Protein AF-A0A7C1B0D0-F1 (afdb_monomer)

Radius of gyration: 19.94 Å; Cα contacts (8 Å, |Δi|>4): 398; chains: 1; bounding box: 36×39×54 Å

pLDDT: mean 84.08, std 13.78, range [47.84, 97.38]

Solvent-accessible surface area (backbone atoms only — not comparable to full-atom values): 8037 Å² total; per-residue (Å²): 112,46,72,83,43,101,44,28,38,40,38,67,48,76,49,76,52,73,46,81,46,99,83,59,38,44,36,39,38,39,39,40,38,41,34,44,35,36,56,51,103,45,38,38,42,36,42,33,41,38,40,34,42,35,39,40,41,35,92,84,82,44,74,43,49,33,42,36,37,38,42,36,43,36,42,35,42,43,84,46,102,40,33,36,37,37,41,38,38,36,43,37,39,39,34,65,39,79,95,40,48,87,83,55,72,60,45,36,38,40,38,40,38,36,38,37,39,41,36,42,81,51,101,39,38,38,38,37,41,39,40,39,38,41,37,41,39,46,68,89,52,78,70,49,76,48,80,46,78,49,75,50,76,48,75,65,130

Secondary structure (DSSP, 8-state):
-EEEETTEEEEEEEEEEEEEETTTEEEEEEEEEEEEEEE-SSEEEEEEEEEEEEEEEESSS--EEEEEEEEEEEEEEESSSSEEEEEEEEEEEEEE-TTTTTT----EEEEEEEEEEEEE-SSSEEEEEEEEEEEEEESSSPPEEEEEEEEEEEE--

Sequence (157 aa):
MYAIRPSTTLTTALGRSWLDLENESNHTETDAIITLSQELPRDTLSIGLSKSYTIEYSESNRYGTYRTKSATLSWEHRFSRNLSTRVSGEVLKRKPTEVIASVFEGREKDITSDGSIIWHFNRYVTMNATYEHLEHHYQFLDTIRENRYRFSVEVLY

Foldseek 3Di:
DDAPDPFKDKDWDWDWDWDDDPPFKTKIKIKIKIKIWGDDPFKIKMKMKMWMWMAIDGPPDDGFTKIKIKIKIKMKGHPDPFKIKMKMKMKMWIATDPVCCVPDRWIKIKIKIKMKMWGDVDPFKIKMKMKMWIWIDTPPDDIDIDIDIDIDMGGDD

Structure (mmCIF, N/CA/C/O backbone):
data_AF-A0A7C1B0D0-F1
#
_entry.id   AF-A0A7C1B0D0-F1
#
loop_
_atom_site.group_PDB
_atom_site.id
_atom_site.type_symbol
_atom_site.label_atom_id
_atom_site.label_alt_id
_atom_site.label_comp_id
_atom_site.label_asym_id
_atom_site.label_entity_id
_atom_site.label_seq_id
_atom_site.pdbx_PDB_ins_code
_atom_site.Cartn_x
_atom_site.Cartn_y
_atom_site.Cartn_z
_atom_site.occupancy
_atom_site.B_iso_or_equiv
_atom_site.auth_seq_id
_atom_site.auth_comp_id
_atom_site.auth_asym_id
_atom_site.auth_atom_id
_atom_site.pdbx_PDB_model_num
ATOM 1 N N . MET A 1 1 ? 16.723 5.717 8.039 1.00 75.94 1 MET A N 1
ATOM 2 C CA . MET A 1 1 ? 15.532 6.407 8.578 1.00 75.94 1 MET A CA 1
ATOM 3 C C . MET A 1 1 ? 15.991 7.675 9.276 1.00 75.94 1 MET A C 1
ATOM 5 O O . MET A 1 1 ? 16.932 7.608 10.056 1.00 75.94 1 MET A O 1
ATOM 9 N N . TYR A 1 2 ? 15.385 8.813 8.959 1.00 82.31 2 TYR A N 1
ATOM 10 C CA . TYR A 1 2 ? 15.716 10.121 9.515 1.00 82.31 2 TYR A CA 1
ATOM 11 C C . TYR A 1 2 ? 14.434 10.805 9.995 1.00 82.31 2 TYR A C 1
ATOM 13 O O . TYR A 1 2 ? 13.481 10.941 9.230 1.00 82.31 2 TYR A O 1
ATOM 21 N N . ALA A 1 3 ? 14.387 11.224 11.258 1.00 85.75 3 ALA A N 1
ATOM 22 C CA . ALA A 1 3 ? 13.256 11.972 11.797 1.00 85.75 3 ALA A CA 1
ATOM 23 C C . ALA A 1 3 ? 13.463 13.468 11.520 1.00 85.75 3 ALA A C 1
ATOM 25 O O . ALA A 1 3 ? 14.367 14.084 12.077 1.00 85.75 3 ALA A O 1
ATOM 26 N N . ILE A 1 4 ? 12.630 14.049 10.653 1.00 86.12 4 ILE A N 1
ATOM 27 C CA . ILE A 1 4 ? 12.649 15.493 10.362 1.00 86.12 4 ILE A CA 1
ATOM 28 C C . ILE A 1 4 ? 11.986 16.251 11.519 1.00 86.12 4 ILE A C 1
ATOM 30 O O . ILE A 1 4 ? 12.412 17.340 11.902 1.00 86.12 4 ILE A O 1
ATOM 34 N N . ARG A 1 5 ? 10.921 15.664 12.074 1.00 88.31 5 ARG A N 1
ATOM 35 C CA . ARG A 1 5 ? 10.179 16.117 13.258 1.00 88.31 5 ARG A CA 1
ATOM 36 C C . ARG A 1 5 ? 9.746 14.884 14.060 1.00 88.31 5 ARG A C 1
ATOM 38 O O . ARG A 1 5 ? 9.717 13.798 13.486 1.00 88.31 5 ARG A O 1
ATOM 45 N N . PRO A 1 6 ? 9.336 15.021 15.335 1.00 85.38 6 PRO A N 1
ATOM 46 C CA . PRO A 1 6 ? 8.831 13.888 16.119 1.00 85.38 6 PRO A CA 1
ATOM 47 C C . PRO A 1 6 ? 7.682 13.132 15.435 1.00 85.38 6 PRO A C 1
ATOM 49 O O . PRO A 1 6 ? 7.560 11.927 15.588 1.00 85.38 6 PRO A O 1
ATOM 52 N N . SER A 1 7 ? 6.876 13.846 14.649 1.00 90.50 7 SER A N 1
ATOM 53 C CA . SER A 1 7 ? 5.743 13.331 13.881 1.00 90.50 7 SER A CA 1
ATOM 54 C C . SER A 1 7 ? 6.037 13.127 12.395 1.00 90.50 7 SER A C 1
ATOM 56 O O . SER A 1 7 ? 5.108 12.926 11.623 1.00 90.50 7 SER A O 1
ATOM 58 N N . THR A 1 8 ? 7.279 13.269 11.924 1.00 92.62 8 THR A N 1
ATOM 59 C CA . THR A 1 8 ? 7.587 13.186 10.486 1.00 92.62 8 THR A CA 1
ATOM 60 C C . THR A 1 8 ? 8.891 12.452 10.246 1.00 92.62 8 THR A C 1
ATOM 62 O O . THR A 1 8 ? 9.965 12.917 10.639 1.00 92.62 8 THR A O 1
ATOM 65 N N . THR A 1 9 ? 8.800 11.329 9.548 1.00 92.62 9 THR A N 1
ATOM 66 C CA . THR A 1 9 ? 9.916 10.433 9.272 1.00 92.62 9 THR A CA 1
ATOM 67 C C . THR A 1 9 ? 10.159 10.346 7.772 1.00 92.62 9 THR A C 1
ATOM 69 O O . THR A 1 9 ? 9.241 10.240 6.963 1.00 92.62 9 THR A O 1
ATOM 72 N N . LEU A 1 10 ? 11.42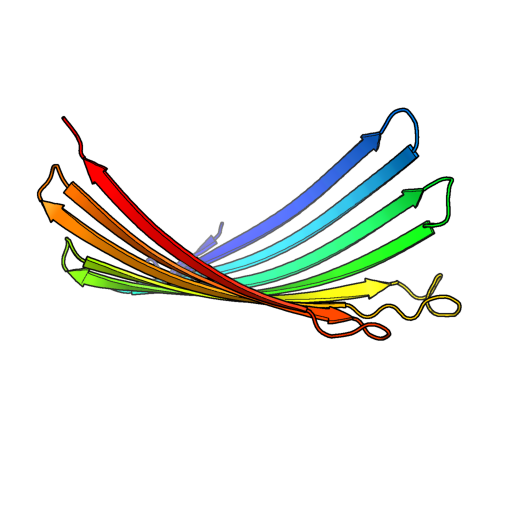9 10.431 7.397 1.00 92.69 10 LEU A N 1
ATOM 73 C CA . LEU A 1 10 ? 11.911 10.197 6.049 1.00 92.69 10 LEU A CA 1
ATOM 74 C C . LEU A 1 10 ? 12.704 8.895 6.047 1.00 92.69 10 LEU A C 1
ATOM 76 O O . LEU A 1 10 ? 13.706 8.744 6.753 1.00 92.69 10 LEU A O 1
ATOM 80 N N . THR A 1 11 ?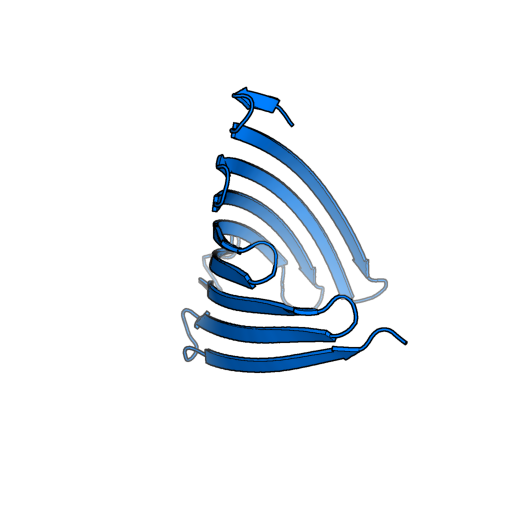 12.279 7.959 5.220 1.00 91.56 11 THR A N 1
ATOM 81 C CA . THR A 1 11 ? 12.963 6.691 5.014 1.00 91.56 11 THR A CA 1
ATOM 82 C C . THR A 1 11 ? 13.476 6.648 3.592 1.00 91.56 11 THR A C 1
ATOM 84 O O . THR A 1 11 ? 12.721 6.792 2.640 1.00 91.56 11 THR A O 1
ATOM 87 N N . THR A 1 12 ? 14.780 6.454 3.454 1.00 89.62 12 THR A N 1
ATOM 88 C CA . THR A 1 12 ? 15.424 6.163 2.181 1.00 89.62 12 THR A CA 1
ATOM 89 C C . THR A 1 12 ? 15.967 4.745 2.246 1.00 89.62 12 THR A C 1
ATOM 91 O O . THR A 1 12 ? 16.562 4.351 3.252 1.00 89.62 12 THR A O 1
ATOM 94 N N . ALA A 1 13 ? 15.731 3.972 1.194 1.00 89.00 13 ALA A N 1
ATOM 95 C CA . ALA A 1 13 ? 16.240 2.620 1.053 1.00 89.00 13 ALA A CA 1
ATOM 96 C C . ALA A 1 13 ? 16.820 2.440 -0.348 1.00 89.00 13 ALA A C 1
ATOM 98 O O . ALA A 1 13 ? 16.273 2.940 -1.332 1.00 89.00 13 ALA A O 1
ATOM 99 N N . LEU A 1 14 ? 17.943 1.735 -0.412 1.00 89.25 14 LEU A N 1
ATOM 100 C CA . LEU A 1 14 ? 18.559 1.276 -1.646 1.00 89.25 14 LEU A CA 1
ATOM 101 C C . LEU A 1 14 ? 18.700 -0.237 -1.532 1.00 89.25 14 LEU A C 1
ATOM 103 O O . LEU A 1 14 ? 19.204 -0.728 -0.521 1.00 89.25 14 LEU A O 1
ATOM 107 N N . GLY A 1 15 ? 18.227 -0.954 -2.540 1.00 86.00 15 GLY A N 1
ATOM 108 C CA . GLY A 1 15 ? 18.225 -2.409 -2.577 1.00 86.00 15 GLY A CA 1
ATOM 109 C C . GLY A 1 15 ? 18.814 -2.919 -3.880 1.00 86.00 15 GLY A C 1
ATOM 110 O O . GLY A 1 15 ? 18.770 -2.243 -4.907 1.00 86.00 15 GLY A O 1
ATOM 111 N N . ARG A 1 16 ? 19.377 -4.122 -3.831 1.00 85.56 16 ARG A N 1
ATOM 112 C CA . ARG A 1 16 ? 19.706 -4.894 -5.023 1.00 85.56 16 ARG A CA 1
ATOM 113 C C . ARG A 1 16 ? 19.302 -6.334 -4.776 1.00 85.56 16 ARG A C 1
ATOM 115 O O . ARG A 1 16 ? 19.706 -6.908 -3.767 1.00 85.56 16 ARG A O 1
ATOM 122 N N . SER A 1 17 ? 18.540 -6.897 -5.696 1.00 84.12 17 SER A N 1
ATOM 123 C CA . SER A 1 17 ? 18.166 -8.303 -5.700 1.00 84.12 17 SER A CA 1
ATOM 124 C C . SER A 1 17 ? 18.659 -8.947 -6.993 1.00 84.12 17 SER A C 1
ATOM 126 O O . SER A 1 17 ? 18.868 -8.290 -8.018 1.00 84.12 17 SER A O 1
ATOM 128 N N . TRP A 1 18 ? 18.915 -10.244 -6.928 1.00 82.31 18 TRP A N 1
ATOM 129 C CA . TRP A 1 18 ? 19.181 -11.053 -8.103 1.00 82.31 18 TRP A CA 1
ATOM 130 C C . TRP A 1 18 ? 18.516 -12.407 -7.914 1.00 82.31 18 TRP A C 1
ATOM 132 O O . TRP A 1 18 ? 18.466 -12.938 -6.804 1.00 82.31 18 TRP A O 1
ATOM 142 N N . LEU A 1 19 ? 17.989 -12.937 -9.005 1.00 79.31 19 LEU A N 1
ATOM 143 C CA . LEU A 1 19 ? 17.398 -14.256 -9.076 1.00 79.31 19 LEU A CA 1
ATOM 144 C C . LEU A 1 19 ? 18.026 -14.959 -10.276 1.00 79.31 19 LEU A C 1
ATOM 146 O O . LEU A 1 19 ? 17.976 -14.451 -11.397 1.00 79.31 19 LEU A O 1
ATOM 150 N N . ASP A 1 20 ? 18.652 -16.093 -9.998 1.00 75.31 20 ASP A N 1
ATOM 151 C CA . ASP A 1 20 ? 19.255 -16.977 -10.987 1.00 75.31 20 ASP A CA 1
ATOM 152 C C . ASP A 1 20 ? 18.361 -18.217 -11.057 1.00 75.31 20 ASP A C 1
ATOM 154 O O . ASP A 1 20 ? 18.174 -18.907 -10.049 1.00 75.31 20 ASP A O 1
ATOM 158 N N . LEU A 1 21 ? 17.701 -18.424 -12.196 1.00 70.38 21 LEU A N 1
ATOM 159 C CA . LEU A 1 21 ? 16.852 -19.588 -12.420 1.00 70.38 21 LEU A CA 1
ATOM 160 C C . LEU A 1 21 ? 17.620 -20.556 -13.308 1.00 70.38 21 LEU A C 1
ATOM 162 O O . LEU A 1 21 ? 17.941 -20.221 -14.444 1.00 70.38 21 LEU A O 1
ATOM 166 N N . GLU A 1 22 ? 17.832 -21.767 -12.789 1.00 63.56 22 GLU A N 1
ATOM 167 C CA . GLU A 1 22 ? 18.735 -22.811 -13.299 1.00 63.56 22 GLU A CA 1
ATOM 168 C C . GLU A 1 22 ? 18.557 -23.180 -14.787 1.00 63.56 22 GLU A C 1
ATOM 170 O O . GLU A 1 22 ? 19.427 -23.846 -15.335 1.00 63.56 22 GLU A O 1
ATOM 175 N N . ASN A 1 23 ? 17.477 -22.757 -15.461 1.00 57.06 23 ASN A N 1
ATOM 176 C CA . ASN A 1 23 ? 17.217 -23.126 -16.856 1.00 57.06 23 ASN A CA 1
ATOM 177 C C . ASN A 1 23 ? 16.534 -22.090 -17.770 1.00 57.06 23 ASN A C 1
ATOM 179 O O . ASN A 1 23 ? 16.302 -22.436 -18.922 1.00 57.06 23 ASN A O 1
ATOM 183 N N . GLU A 1 24 ? 16.179 -20.864 -17.353 1.00 59.56 24 GLU A N 1
ATOM 184 C CA . GLU A 1 24 ? 15.367 -20.008 -18.258 1.00 59.56 24 GLU A CA 1
ATOM 185 C C . GLU A 1 24 ? 15.581 -18.494 -18.173 1.00 59.56 24 GLU A C 1
ATOM 187 O O . GLU A 1 24 ? 15.373 -17.808 -19.183 1.00 59.56 24 GLU A O 1
ATOM 192 N N . SER A 1 25 ? 15.995 -17.937 -17.028 1.00 60.88 25 SER A N 1
ATOM 193 C CA . SER A 1 25 ? 16.183 -16.487 -16.953 1.00 60.88 25 SER A CA 1
ATOM 194 C C . SER A 1 25 ? 16.980 -15.984 -15.760 1.00 60.88 25 SER A C 1
ATOM 196 O O . SER A 1 25 ? 16.681 -16.341 -14.620 1.00 60.88 25 SER A O 1
ATOM 198 N N . ASN A 1 26 ? 17.879 -15.034 -16.023 1.00 62.22 26 ASN A N 1
ATOM 199 C CA . ASN A 1 26 ? 18.551 -14.264 -14.981 1.00 62.22 26 ASN A CA 1
ATOM 200 C C . ASN A 1 26 ? 17.842 -12.930 -14.803 1.00 62.22 26 ASN A C 1
ATOM 202 O O . ASN A 1 26 ? 17.566 -12.212 -15.766 1.00 62.22 26 ASN A O 1
ATOM 206 N N . HIS A 1 27 ? 17.568 -12.586 -13.554 1.00 69.06 27 HIS A N 1
ATOM 207 C CA . HIS A 1 27 ? 16.894 -11.358 -13.182 1.00 69.06 27 HIS A CA 1
ATOM 208 C C . HIS A 1 27 ? 17.770 -10.601 -12.193 1.00 69.06 27 HIS A C 1
ATOM 210 O O . HIS A 1 27 ? 18.250 -11.152 -11.206 1.00 69.06 27 HIS A O 1
ATOM 216 N N . THR A 1 28 ? 18.022 -9.327 -12.458 1.00 76.56 28 THR A N 1
ATOM 217 C CA . THR A 1 28 ? 18.670 -8.438 -11.492 1.00 76.56 28 THR A CA 1
ATOM 218 C C . THR A 1 28 ? 17.834 -7.188 -11.357 1.00 76.56 28 THR A C 1
ATOM 220 O O . THR A 1 28 ? 17.543 -6.536 -12.356 1.00 76.56 28 THR A O 1
ATOM 223 N N . GLU A 1 29 ? 17.506 -6.816 -10.129 1.00 81.25 29 GLU A N 1
ATOM 224 C CA . GLU A 1 29 ? 16.777 -5.593 -9.838 1.00 81.25 29 GLU A CA 1
ATOM 225 C C . GLU A 1 29 ? 17.582 -4.711 -8.883 1.00 81.25 29 GLU A C 1
ATOM 227 O O . GLU A 1 29 ? 18.319 -5.173 -8.010 1.00 81.25 29 GLU A O 1
ATOM 232 N N . THR A 1 30 ? 17.534 -3.405 -9.121 1.00 83.19 30 THR A N 1
ATOM 233 C CA . THR A 1 30 ? 18.120 -2.390 -8.250 1.00 83.19 30 THR A CA 1
ATOM 234 C C . THR A 1 30 ? 17.079 -1.330 -7.961 1.00 83.19 30 THR A C 1
ATOM 236 O O . THR A 1 30 ? 16.591 -0.668 -8.880 1.00 83.19 30 THR A O 1
ATOM 239 N N . ASP A 1 31 ? 16.808 -1.131 -6.678 1.00 86.44 31 ASP A N 1
ATOM 240 C CA . ASP A 1 31 ? 15.704 -0.324 -6.185 1.00 86.44 31 ASP A CA 1
ATOM 241 C C . ASP A 1 31 ? 16.208 0.878 -5.412 1.00 86.44 31 ASP A C 1
ATOM 243 O O . ASP A 1 31 ? 17.123 0.787 -4.591 1.00 86.44 31 ASP A O 1
ATOM 247 N N . ALA A 1 32 ? 15.556 2.010 -5.637 1.00 87.81 32 ALA A N 1
ATOM 248 C CA . ALA A 1 32 ? 15.662 3.179 -4.790 1.00 87.81 32 ALA A CA 1
ATOM 249 C C . ALA A 1 32 ? 14.270 3.601 -4.333 1.00 87.81 32 ALA A C 1
ATOM 251 O O . ALA A 1 32 ? 13.403 3.905 -5.154 1.00 87.81 32 ALA A O 1
ATOM 252 N N . ILE A 1 33 ? 14.072 3.640 -3.018 1.00 89.69 33 ILE A N 1
ATOM 253 C CA . ILE A 1 33 ? 12.792 3.949 -2.383 1.00 89.69 33 ILE A CA 1
ATOM 254 C C . ILE A 1 33 ? 12.985 5.140 -1.456 1.00 89.69 33 ILE A C 1
ATOM 256 O O . ILE A 1 33 ? 13.932 5.196 -0.667 1.00 89.69 33 ILE A O 1
ATOM 260 N N . ILE A 1 34 ? 12.073 6.099 -1.551 1.00 91.31 34 ILE A N 1
ATOM 261 C CA . ILE A 1 34 ? 11.988 7.250 -0.663 1.00 91.31 34 ILE A CA 1
ATOM 262 C C . ILE A 1 34 ? 10.556 7.320 -0.148 1.00 91.31 34 ILE A C 1
ATOM 264 O O . ILE A 1 34 ? 9.627 7.481 -0.934 1.00 91.31 34 ILE A O 1
ATOM 268 N N . THR A 1 35 ? 10.388 7.248 1.166 1.00 92.50 35 THR A N 1
ATOM 269 C CA . THR A 1 35 ? 9.087 7.322 1.830 1.00 92.50 35 THR A CA 1
ATOM 270 C C . THR A 1 35 ? 9.103 8.436 2.859 1.00 92.50 35 THR A C 1
ATOM 272 O O . THR A 1 35 ? 9.981 8.485 3.719 1.00 92.50 35 THR A O 1
ATOM 275 N N . LEU A 1 36 ? 8.124 9.325 2.776 1.00 94.25 36 LEU A N 1
ATOM 276 C CA . LEU A 1 36 ? 7.844 10.348 3.767 1.00 94.25 36 LEU A CA 1
ATOM 277 C C . LEU A 1 36 ? 6.560 9.965 4.499 1.00 94.25 36 LEU A C 1
ATOM 279 O O . LEU A 1 36 ? 5.507 9.849 3.875 1.00 94.25 36 LEU A O 1
ATOM 283 N N . SER A 1 37 ? 6.645 9.814 5.814 1.00 93.19 37 SER A N 1
ATOM 284 C CA . SER A 1 37 ? 5.508 9.479 6.666 1.00 93.19 37 SER A CA 1
ATOM 285 C C . SER A 1 37 ? 5.305 10.558 7.718 1.00 93.19 37 SER A C 1
ATOM 287 O O . SER A 1 37 ? 6.262 11.071 8.299 1.00 93.19 37 SER A O 1
ATOM 289 N N . GLN A 1 38 ? 4.050 10.915 7.957 1.00 94.25 38 GLN A N 1
ATOM 290 C CA . GLN A 1 38 ? 3.636 11.874 8.964 1.00 94.25 38 GLN A CA 1
ATOM 291 C C . GLN A 1 38 ? 2.593 11.246 9.888 1.00 94.25 38 GLN A C 1
ATOM 293 O O . GLN A 1 38 ? 1.539 10.808 9.434 1.00 94.25 38 GLN A O 1
ATOM 298 N N . GLU A 1 39 ? 2.882 11.253 11.185 1.00 93.88 39 GLU A N 1
ATOM 299 C CA . GLU A 1 39 ? 2.012 10.738 12.240 1.00 93.88 39 GLU A CA 1
ATOM 300 C C . GLU A 1 39 ? 1.356 11.892 13.005 1.00 93.88 39 GLU A C 1
ATOM 302 O O . GLU A 1 39 ? 2.007 12.729 13.629 1.00 93.88 39 GLU A O 1
ATOM 307 N N . LEU A 1 40 ? 0.036 11.937 12.968 1.00 91.31 40 LEU A N 1
ATOM 308 C CA . LEU A 1 40 ? -0.825 12.831 13.729 1.00 91.31 40 LEU A CA 1
ATOM 309 C C . LEU A 1 40 ? -1.587 11.989 14.772 1.00 91.31 40 LEU A C 1
ATOM 311 O O . LEU A 1 40 ? -1.687 10.772 14.635 1.00 91.31 40 LEU A O 1
ATOM 315 N N . PRO A 1 41 ? -2.192 12.596 15.809 1.00 90.88 41 PRO A N 1
ATOM 316 C CA . PRO A 1 41 ? -2.834 11.844 16.895 1.00 90.88 41 PRO A CA 1
ATOM 317 C C . PRO A 1 41 ? -3.895 10.817 16.461 1.00 90.88 41 PRO A C 1
ATOM 319 O O . PRO A 1 41 ? -4.153 9.852 17.184 1.00 90.88 41 PRO A O 1
ATOM 322 N N . ARG A 1 42 ? -4.538 11.035 15.309 1.00 93.31 42 ARG A N 1
ATOM 323 C CA . ARG A 1 42 ? -5.553 10.142 14.731 1.00 93.31 42 ARG A CA 1
ATOM 324 C C . ARG A 1 42 ? -5.297 9.787 13.274 1.00 93.31 42 ARG A C 1
ATOM 326 O O . ARG A 1 42 ? -6.068 9.009 12.729 1.00 93.31 42 ARG A O 1
ATOM 333 N N . ASP A 1 43 ? -4.254 10.329 12.661 1.00 95.69 43 ASP A N 1
ATOM 334 C CA . ASP A 1 43 ? -4.047 10.218 11.224 1.00 95.69 43 ASP A CA 1
ATOM 335 C C . ASP A 1 43 ? -2.606 9.839 10.933 1.00 95.69 43 ASP A C 1
ATOM 337 O O . ASP A 1 43 ? -1.686 10.437 11.480 1.00 95.69 43 ASP A O 1
ATOM 341 N N . THR A 1 44 ? -2.407 8.897 10.025 1.00 94.94 44 THR A N 1
ATOM 342 C CA . THR A 1 44 ? -1.086 8.589 9.487 1.00 94.94 44 THR A CA 1
ATOM 343 C C . THR A 1 44 ? -1.137 8.794 7.989 1.00 94.94 44 THR A C 1
ATOM 345 O O . THR A 1 44 ? -1.869 8.105 7.282 1.00 94.94 44 THR A O 1
ATOM 348 N N . LEU A 1 45 ? -0.357 9.748 7.496 1.00 95.62 45 LEU A N 1
ATOM 349 C CA . LEU A 1 45 ? -0.187 9.993 6.071 1.00 95.62 45 LEU A CA 1
ATOM 350 C C . LEU A 1 45 ? 1.174 9.453 5.647 1.00 95.62 45 LEU A C 1
ATOM 352 O O . LEU A 1 45 ? 2.173 9.733 6.301 1.00 95.62 45 LEU A O 1
ATOM 356 N N . SER A 1 46 ? 1.241 8.702 4.554 1.00 94.75 46 SER A N 1
ATOM 357 C CA . SER A 1 46 ? 2.512 8.279 3.963 1.00 94.75 46 SER A CA 1
ATOM 358 C C . SER A 1 46 ? 2.505 8.475 2.457 1.00 94.75 46 SER A C 1
ATOM 360 O O . SER A 1 46 ? 1.531 8.160 1.778 1.00 94.75 46 SER A O 1
ATOM 362 N N . ILE A 1 47 ? 3.611 9.008 1.950 1.00 95.00 47 ILE A N 1
ATOM 363 C CA . ILE A 1 47 ? 3.865 9.236 0.532 1.00 95.00 47 ILE A CA 1
ATOM 364 C C . ILE A 1 47 ? 5.166 8.525 0.193 1.00 95.00 47 ILE A C 1
ATOM 366 O O . ILE A 1 47 ? 6.201 8.804 0.799 1.00 95.00 47 ILE A O 1
ATOM 370 N N . GLY A 1 48 ? 5.121 7.620 -0.776 1.00 92.81 48 GLY A N 1
ATOM 371 C CA . GLY A 1 48 ? 6.283 6.893 -1.262 1.00 92.81 48 GLY A CA 1
ATOM 372 C C . GLY A 1 48 ? 6.549 7.192 -2.727 1.00 92.81 48 GLY A C 1
ATOM 373 O O . GLY A 1 48 ? 5.638 7.308 -3.542 1.00 92.81 48 GLY A O 1
ATOM 374 N N . LEU A 1 49 ? 7.823 7.309 -3.071 1.00 92.62 49 LEU A N 1
ATOM 375 C CA . LEU A 1 49 ? 8.302 7.319 -4.441 1.00 92.62 49 LEU A CA 1
ATOM 376 C C . LEU A 1 49 ? 9.349 6.224 -4.569 1.00 92.62 49 LEU A C 1
ATOM 378 O O . LEU A 1 49 ? 10.316 6.183 -3.806 1.00 92.62 49 LEU A O 1
ATOM 382 N N . SER A 1 50 ? 9.169 5.358 -5.555 1.00 90.25 50 SER A N 1
ATOM 383 C CA . SER A 1 50 ? 10.123 4.310 -5.873 1.00 90.25 50 SER A CA 1
ATOM 384 C C . SER A 1 50 ? 10.608 4.452 -7.308 1.00 90.25 50 SER A C 1
ATOM 386 O O . SER A 1 50 ? 9.929 4.966 -8.209 1.00 90.25 50 SER A O 1
ATOM 388 N N . LYS A 1 51 ? 11.831 3.997 -7.524 1.00 90.06 51 LYS A N 1
ATOM 389 C CA . LYS A 1 51 ? 12.408 3.848 -8.843 1.00 90.06 51 LYS A CA 1
ATOM 390 C C . LYS A 1 51 ? 13.240 2.581 -8.844 1.00 90.06 51 LYS A C 1
ATOM 392 O O . LYS A 1 51 ? 14.232 2.526 -8.121 1.00 90.06 51 LYS A O 1
ATOM 397 N N . SER A 1 52 ? 12.873 1.635 -9.696 1.00 86.12 52 SER A N 1
ATOM 398 C CA . SER A 1 52 ? 13.645 0.419 -9.904 1.00 86.12 52 SER A CA 1
ATOM 399 C C . SER A 1 52 ? 14.184 0.315 -11.323 1.00 86.12 52 SER A C 1
ATOM 401 O O . SER A 1 52 ? 13.659 0.903 -12.282 1.00 86.12 52 SER A O 1
ATOM 403 N N . TYR A 1 53 ? 15.306 -0.382 -11.423 1.00 82.88 53 TYR A N 1
ATOM 404 C CA . TYR A 1 53 ? 15.915 -0.808 -12.668 1.00 82.88 53 TYR A CA 1
ATOM 405 C C . TYR A 1 53 ? 16.004 -2.320 -12.655 1.00 82.88 53 TYR A C 1
ATOM 407 O O . TYR A 1 53 ? 16.705 -2.888 -11.822 1.00 82.88 53 TYR A O 1
ATOM 415 N N . THR A 1 54 ? 15.324 -2.940 -13.605 1.00 81.94 54 THR A N 1
ATOM 416 C CA . THR A 1 54 ? 15.213 -4.388 -13.712 1.00 81.94 54 THR A CA 1
ATO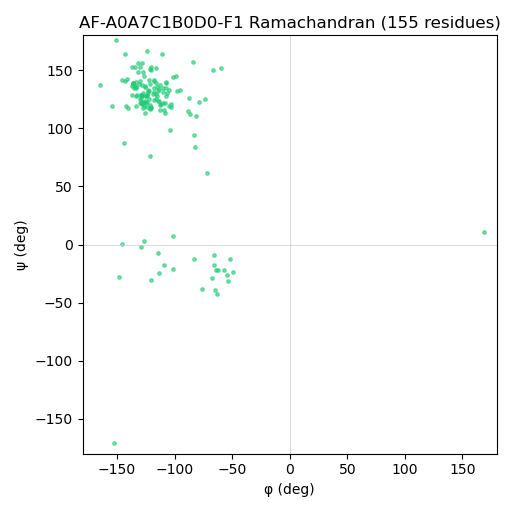M 417 C C . THR A 1 54 ? 15.880 -4.828 -15.002 1.00 81.94 54 THR A C 1
ATOM 419 O O . THR A 1 54 ? 15.597 -4.277 -16.064 1.00 81.94 54 THR A O 1
ATOM 422 N N . ILE A 1 55 ? 16.768 -5.808 -14.927 1.00 73.44 55 ILE A N 1
ATOM 423 C CA . ILE A 1 55 ? 17.395 -6.444 -16.080 1.00 73.44 55 ILE A CA 1
ATOM 424 C C . ILE A 1 55 ? 16.880 -7.876 -16.126 1.00 73.44 55 ILE A C 1
ATOM 426 O O . ILE A 1 55 ? 17.141 -8.650 -15.207 1.00 73.44 55 ILE A O 1
ATOM 430 N N . GLU A 1 56 ? 16.144 -8.202 -17.183 1.00 70.62 56 GLU A N 1
ATOM 431 C CA . GLU A 1 56 ? 15.663 -9.553 -17.463 1.00 70.62 56 GLU A CA 1
ATOM 432 C C . GLU A 1 56 ? 16.457 -10.135 -18.638 1.00 70.62 56 GLU A C 1
ATOM 434 O O . GLU A 1 56 ? 16.569 -9.511 -19.700 1.00 70.62 56 GLU A O 1
ATOM 439 N N . TYR A 1 57 ? 17.013 -11.328 -18.431 1.00 63.00 57 TYR A N 1
ATOM 440 C CA . TYR A 1 57 ? 17.641 -12.157 -19.454 1.00 63.00 57 TYR A CA 1
ATOM 441 C C . TYR A 1 57 ? 16.768 -13.394 -19.647 1.00 63.00 57 TYR A C 1
ATOM 443 O O . TYR A 1 57 ? 16.581 -14.118 -18.681 1.00 63.00 57 TYR A O 1
ATOM 451 N N . SER A 1 58 ? 16.253 -13.664 -20.847 1.00 56.62 58 SER A N 1
ATOM 452 C CA . SER A 1 58 ? 15.620 -14.952 -21.181 1.00 56.62 58 SER A CA 1
ATOM 453 C C . SER A 1 58 ? 16.184 -15.478 -22.498 1.00 56.62 58 SER A C 1
ATOM 455 O O . SER A 1 58 ? 16.343 -14.705 -23.444 1.00 56.62 58 SER A O 1
ATOM 457 N N . GLU A 1 59 ? 16.459 -16.786 -22.575 1.00 52.47 59 GLU A N 1
ATOM 458 C CA . GLU A 1 59 ? 16.914 -17.451 -23.812 1.00 52.47 59 GLU A CA 1
ATOM 459 C C . GLU A 1 59 ? 15.838 -17.453 -24.915 1.00 52.47 59 GLU A C 1
ATOM 461 O O . GLU A 1 59 ? 16.142 -17.649 -26.089 1.00 52.47 59 GLU A O 1
ATOM 466 N N . SER A 1 60 ? 14.572 -17.212 -24.553 1.00 51.28 60 SER A N 1
ATOM 467 C CA . SER A 1 60 ? 13.415 -17.471 -25.413 1.00 51.28 60 SER A CA 1
ATOM 468 C C . SER A 1 60 ? 12.796 -16.258 -26.115 1.00 51.28 60 SER A C 1
ATOM 470 O O . SER A 1 60 ? 12.127 -16.490 -27.117 1.00 51.28 60 SER A O 1
ATOM 472 N N . ASN A 1 61 ? 12.987 -15.007 -25.652 1.00 49.12 61 ASN A N 1
ATOM 473 C CA . ASN A 1 61 ? 12.765 -13.763 -26.442 1.00 49.12 61 ASN A CA 1
ATOM 474 C C . ASN A 1 61 ? 12.793 -12.441 -25.642 1.00 49.12 61 ASN A C 1
ATOM 476 O O . ASN A 1 61 ? 12.378 -11.405 -26.163 1.00 49.12 61 ASN A O 1
ATOM 480 N N . ARG A 1 62 ? 13.213 -12.416 -24.372 1.00 52.34 62 ARG A N 1
ATOM 481 C CA . ARG A 1 62 ? 13.106 -11.198 -23.545 1.00 52.34 62 ARG A CA 1
ATOM 482 C C . ARG A 1 62 ? 14.467 -10.744 -23.038 1.00 52.34 62 ARG A C 1
ATOM 484 O O . ARG A 1 62 ? 14.791 -10.913 -21.872 1.00 52.34 62 ARG A O 1
ATOM 491 N N . TYR A 1 63 ? 15.254 -10.133 -23.918 1.00 55.56 63 TYR A N 1
ATOM 492 C CA . TYR A 1 63 ? 16.349 -9.264 -23.490 1.00 55.56 63 TYR A CA 1
ATOM 493 C C . TYR A 1 63 ? 15.746 -7.905 -23.167 1.00 55.56 63 TYR A C 1
ATOM 495 O O . TYR A 1 63 ? 15.269 -7.237 -24.080 1.00 55.56 63 TYR A O 1
ATOM 503 N N . GLY A 1 64 ? 15.708 -7.497 -21.896 1.00 64.56 64 GLY A N 1
ATOM 504 C CA . GLY A 1 64 ? 15.078 -6.228 -21.554 1.00 64.56 64 GLY A CA 1
ATOM 505 C C . GLY A 1 64 ? 15.575 -5.569 -20.278 1.00 64.56 64 GLY A C 1
ATOM 506 O O . GLY A 1 64 ? 15.390 -6.103 -19.189 1.00 64.56 64 GLY A O 1
ATOM 507 N N . THR A 1 65 ? 16.131 -4.359 -20.394 1.00 73.75 65 THR A N 1
ATOM 508 C CA . THR A 1 65 ? 16.288 -3.464 -19.240 1.00 73.75 65 THR A CA 1
ATOM 509 C C . THR A 1 65 ? 15.028 -2.628 -19.095 1.00 73.75 65 THR A C 1
ATOM 511 O O . THR A 1 65 ? 14.738 -1.772 -19.936 1.00 73.75 65 THR A O 1
ATOM 514 N N . TYR A 1 66 ? 14.302 -2.826 -18.008 1.00 78.25 66 TYR A N 1
ATOM 515 C CA . TYR A 1 66 ? 13.119 -2.063 -17.657 1.00 78.25 66 TYR A CA 1
ATOM 516 C C . TYR A 1 66 ? 13.449 -1.023 -16.603 1.00 78.25 66 TYR A C 1
ATOM 518 O O . TYR A 1 66 ? 14.248 -1.227 -15.690 1.00 78.25 66 TYR A O 1
ATOM 526 N N . ARG A 1 67 ? 12.792 0.121 -16.735 1.00 84.12 67 ARG A N 1
ATOM 527 C CA . ARG A 1 67 ? 12.754 1.146 -15.710 1.00 84.12 67 ARG A CA 1
ATOM 528 C C . ARG A 1 67 ? 11.339 1.224 -15.179 1.00 84.12 67 ARG A C 1
ATOM 530 O O . ARG A 1 67 ? 10.421 1.597 -15.917 1.00 84.12 67 ARG A O 1
ATOM 537 N N . THR A 1 68 ? 11.202 0.977 -13.889 1.00 86.75 68 THR A N 1
ATOM 538 C CA . THR A 1 68 ? 9.936 1.112 -13.183 1.00 86.75 68 THR A CA 1
ATOM 539 C C . THR A 1 68 ? 9.989 2.340 -12.289 1.00 86.75 68 THR A C 1
ATOM 541 O O . THR A 1 68 ? 11.016 2.690 -11.702 1.00 86.75 68 THR A O 1
ATOM 544 N N . LYS A 1 69 ? 8.884 3.074 -12.246 1.00 90.81 69 LYS A N 1
ATOM 545 C CA . LYS A 1 69 ? 8.664 4.149 -11.282 1.00 90.81 69 LYS A CA 1
ATOM 546 C C . LYS A 1 69 ? 7.327 3.897 -10.625 1.00 90.81 69 LYS A C 1
ATOM 548 O O . LYS A 1 69 ? 6.346 3.775 -11.360 1.00 90.81 69 LYS A O 1
ATOM 553 N N . SER A 1 70 ? 7.281 3.895 -9.301 1.00 91.75 70 SER A N 1
ATOM 554 C CA . SER A 1 70 ? 6.011 3.897 -8.588 1.00 91.75 70 SER A CA 1
ATOM 555 C C . SER A 1 70 ? 5.874 5.110 -7.680 1.00 91.75 70 SER A C 1
ATOM 557 O O . SER A 1 70 ? 6.857 5.713 -7.237 1.00 91.75 70 SER A O 1
ATOM 559 N N . ALA A 1 71 ? 4.632 5.527 -7.491 1.00 94.25 71 ALA A N 1
ATOM 560 C CA . ALA A 1 71 ? 4.250 6.538 -6.528 1.00 94.25 71 ALA A CA 1
ATOM 561 C C . ALA A 1 71 ? 3.107 5.972 -5.698 1.00 94.25 71 ALA A C 1
ATOM 563 O O . ALA A 1 71 ? 2.100 5.542 -6.259 1.00 94.25 71 ALA A O 1
ATOM 564 N N . THR A 1 72 ? 3.276 5.988 -4.383 1.00 94.50 72 THR A N 1
ATOM 565 C CA . THR A 1 72 ? 2.302 5.485 -3.424 1.00 94.50 72 THR A CA 1
ATOM 566 C C . THR A 1 72 ? 1.826 6.615 -2.528 1.00 94.50 72 THR A C 1
ATOM 568 O O . THR A 1 72 ? 2.589 7.496 -2.122 1.00 94.50 72 THR A O 1
ATOM 571 N N . LEU A 1 73 ? 0.539 6.590 -2.220 1.00 96.44 73 LEU A N 1
ATOM 572 C CA . LEU A 1 73 ? -0.096 7.461 -1.250 1.00 96.44 73 LEU A CA 1
ATOM 573 C C . LEU A 1 73 ? -0.954 6.582 -0.353 1.00 96.44 73 LEU A C 1
ATOM 575 O O . LEU A 1 73 ? -1.766 5.809 -0.848 1.00 96.44 73 LEU A O 1
ATOM 579 N N . SER A 1 74 ? -0.798 6.709 0.958 1.00 96.31 74 SER A N 1
ATOM 580 C CA . SER A 1 74 ? -1.666 6.035 1.915 1.00 96.31 74 SER A CA 1
ATOM 581 C C . SER A 1 74 ? -2.058 6.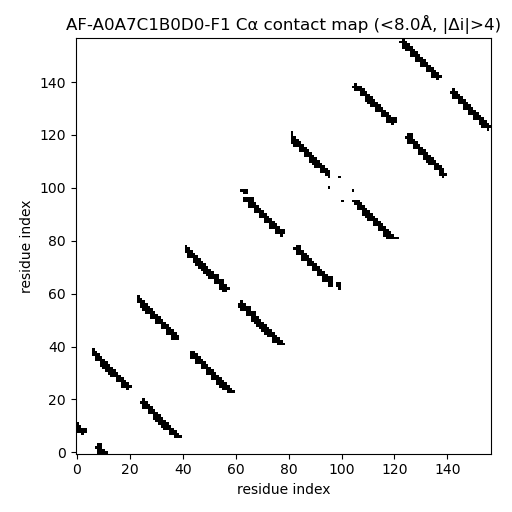974 3.038 1.00 96.31 74 SER A C 1
ATOM 583 O O . SER A 1 74 ? -1.214 7.694 3.576 1.00 96.31 74 SER A O 1
ATOM 585 N N . TRP A 1 75 ? -3.317 6.909 3.433 1.00 97.38 75 TRP A N 1
ATOM 586 C CA . TRP A 1 75 ? -3.860 7.614 4.577 1.00 97.38 75 TRP A CA 1
ATOM 587 C C . TRP A 1 75 ? -4.600 6.624 5.465 1.00 97.38 75 TRP A C 1
ATOM 589 O O . TRP A 1 75 ? -5.457 5.876 5.002 1.00 97.38 75 TRP A O 1
ATOM 599 N N . GLU A 1 76 ? -4.259 6.621 6.743 1.00 97.06 76 GLU A N 1
ATOM 600 C CA . GLU A 1 76 ? -4.977 5.895 7.777 1.00 97.06 76 GLU A CA 1
ATOM 601 C C . GLU A 1 76 ? -5.600 6.900 8.739 1.00 97.06 76 GLU A C 1
ATOM 603 O O . GLU A 1 76 ? -4.915 7.806 9.210 1.00 97.06 76 GLU A O 1
ATOM 608 N N . HIS A 1 77 ? -6.880 6.719 9.051 1.00 96.81 77 HIS A N 1
ATOM 609 C CA . HIS A 1 77 ? -7.597 7.512 10.036 1.00 96.81 77 HIS A CA 1
ATOM 610 C C . HIS A 1 77 ? -8.197 6.630 11.120 1.00 96.81 77 HIS A C 1
ATOM 612 O O . HIS A 1 77 ? -8.910 5.658 10.859 1.00 96.81 77 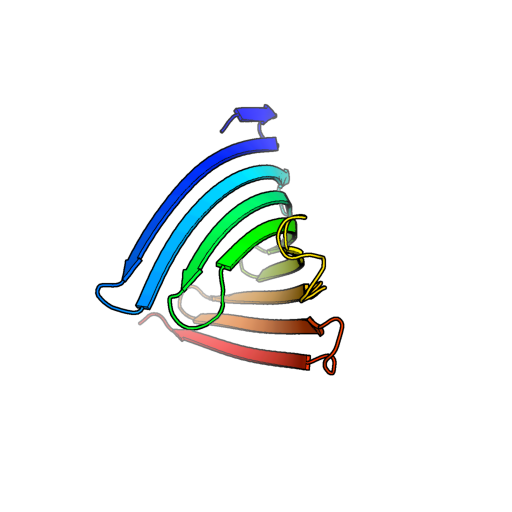HIS A O 1
ATOM 618 N N . ARG A 1 78 ? -7.960 7.017 12.368 1.00 96.19 78 ARG A N 1
ATOM 619 C CA . ARG A 1 78 ? -8.485 6.374 13.563 1.00 96.19 78 ARG A CA 1
ATOM 620 C C . ARG A 1 78 ? -9.625 7.207 14.140 1.00 96.19 78 ARG A C 1
ATOM 622 O O . ARG A 1 78 ? -9.407 8.146 14.907 1.00 96.19 78 ARG A O 1
ATOM 629 N N . PHE A 1 79 ? -10.855 6.805 13.836 1.00 93.81 79 PHE A N 1
ATOM 630 C CA . PHE A 1 79 ? -12.060 7.430 14.388 1.00 93.81 79 PHE A CA 1
ATOM 631 C C . PHE A 1 79 ? -12.159 7.226 15.905 1.00 93.81 79 PHE A C 1
ATOM 633 O O . PHE A 1 79 ? -12.552 8.127 16.648 1.00 93.81 79 PHE A O 1
ATOM 640 N N . SER A 1 80 ? -11.783 6.034 16.376 1.00 93.75 80 SER A N 1
ATOM 641 C CA . SER A 1 80 ? -11.748 5.672 17.794 1.00 93.75 80 SER A CA 1
ATOM 642 C C . SER A 1 80 ? -10.675 4.614 18.053 1.00 93.75 80 SER A C 1
ATOM 644 O O . SER A 1 80 ? -10.073 4.096 17.121 1.00 93.75 80 SER A O 1
ATOM 646 N N . ARG A 1 81 ? -10.458 4.222 19.313 1.00 89.69 81 ARG A N 1
ATOM 647 C CA . ARG A 1 81 ? -9.542 3.110 19.642 1.00 89.69 81 ARG A CA 1
ATOM 648 C C . ARG A 1 81 ? -9.908 1.794 18.948 1.00 89.69 81 ARG A C 1
ATOM 650 O O . ARG A 1 81 ? -9.044 0.944 18.785 1.00 89.69 81 ARG A O 1
ATOM 657 N N . ASN A 1 82 ? -11.166 1.658 18.543 1.00 95.12 82 ASN A N 1
ATOM 658 C CA . ASN A 1 82 ? -11.726 0.420 18.035 1.00 95.12 82 ASN A CA 1
ATOM 659 C C . ASN A 1 82 ? -11.994 0.469 16.532 1.00 95.12 82 ASN A C 1
ATOM 661 O O . ASN A 1 82 ? -12.172 -0.580 15.936 1.00 95.12 82 ASN A O 1
ATOM 665 N N . LEU A 1 83 ? -12.043 1.654 15.923 1.00 95.69 83 LEU A N 1
ATOM 666 C CA . LEU A 1 83 ? -12.419 1.825 14.523 1.00 95.69 83 LEU A CA 1
ATOM 667 C C . LEU A 1 83 ? -11.362 2.648 13.798 1.00 95.69 83 LEU A C 1
ATOM 669 O O . LEU A 1 83 ? -11.126 3.810 14.151 1.00 95.69 83 LEU A O 1
ATOM 673 N N . SER A 1 84 ? -10.789 2.057 12.758 1.00 96.00 84 SER A N 1
ATOM 674 C CA . SER A 1 84 ? -9.904 2.735 11.824 1.00 96.00 84 SER A CA 1
ATOM 675 C C . SER A 1 84 ? -10.300 2.444 10.385 1.00 96.00 84 SER A C 1
ATOM 677 O O . SER A 1 84 ? -10.947 1.445 10.070 1.00 96.00 84 SER A O 1
ATOM 679 N N . THR A 1 85 ? -9.912 3.355 9.507 1.00 96.94 85 THR A N 1
ATOM 680 C CA . THR A 1 85 ? -9.978 3.168 8.067 1.00 96.94 85 THR A CA 1
ATOM 681 C C . THR A 1 85 ? -8.623 3.469 7.467 1.00 96.94 85 THR A C 1
ATOM 683 O O . THR A 1 85 ? -7.887 4.312 7.978 1.00 96.94 85 THR A O 1
ATOM 686 N N . ARG A 1 86 ? -8.304 2.787 6.378 1.00 96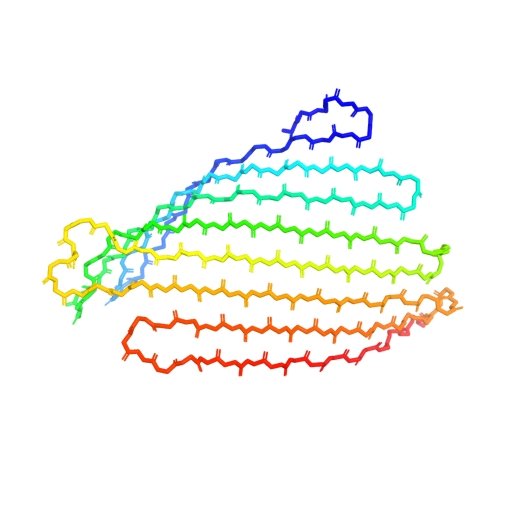.62 86 ARG A N 1
ATOM 687 C CA . ARG A 1 86 ? -7.133 3.062 5.568 1.00 96.62 86 ARG A CA 1
ATOM 688 C C . ARG A 1 86 ? -7.565 3.171 4.122 1.00 96.62 86 ARG A C 1
ATOM 690 O O . ARG A 1 86 ? -8.405 2.405 3.670 1.00 96.62 86 ARG A O 1
ATOM 697 N N . VAL A 1 87 ? -6.970 4.108 3.407 1.00 96.38 87 VAL A N 1
ATOM 698 C CA . VAL A 1 87 ? -7.081 4.226 1.958 1.00 96.38 87 VAL A CA 1
ATOM 699 C C . VAL A 1 87 ? -5.672 4.330 1.406 1.00 96.38 87 VAL A C 1
ATOM 701 O O . VAL A 1 87 ? -4.889 5.159 1.876 1.00 96.38 87 VAL A O 1
ATOM 704 N N . SER A 1 88 ? -5.346 3.506 0.420 1.00 94.88 88 SER A N 1
ATOM 705 C CA . SER A 1 88 ? -4.093 3.597 -0.320 1.00 94.88 88 SER A CA 1
ATOM 706 C C . SER A 1 88 ? -4.326 3.636 -1.823 1.00 94.88 88 SER A C 1
ATOM 708 O O . SER A 1 88 ? -5.352 3.214 -2.350 1.00 94.88 88 SER A O 1
ATOM 710 N N . GLY A 1 89 ? -3.350 4.194 -2.523 1.00 93.94 89 GLY A N 1
ATOM 711 C CA . GLY A 1 89 ? -3.274 4.168 -3.968 1.00 93.94 89 GLY A CA 1
ATOM 712 C C . GLY A 1 89 ? -1.826 4.095 -4.413 1.00 93.94 89 GLY A C 1
ATOM 713 O O . GLY A 1 89 ? -0.950 4.746 -3.839 1.00 93.94 89 GLY A O 1
ATOM 714 N N . GLU A 1 90 ? -1.587 3.322 -5.456 1.00 94.19 90 GLU A N 1
ATOM 715 C CA . GLU A 1 90 ? -0.310 3.189 -6.127 1.00 94.19 90 GLU A CA 1
ATOM 716 C C . GLU A 1 90 ? -0.490 3.406 -7.625 1.00 94.19 90 GLU A C 1
ATOM 718 O O . GLU A 1 90 ? -1.423 2.908 -8.252 1.00 94.19 90 GLU A O 1
ATOM 723 N N . VAL A 1 91 ? 0.440 4.151 -8.211 1.00 91.94 91 VAL A N 1
ATOM 724 C CA . VAL A 1 91 ? 0.593 4.221 -9.660 1.00 91.94 91 VAL A CA 1
ATOM 725 C C . VAL A 1 91 ? 1.986 3.746 -10.005 1.00 91.94 91 VAL A C 1
ATOM 727 O O . VAL A 1 91 ? 2.970 4.397 -9.648 1.00 91.94 91 VAL A O 1
ATOM 730 N N . LEU A 1 92 ? 2.062 2.660 -10.762 1.00 90.94 92 LEU A N 1
ATOM 731 C CA . LEU A 1 92 ? 3.294 2.085 -11.267 1.00 90.94 92 LEU A CA 1
ATOM 732 C C . LEU A 1 92 ? 3.364 2.292 -12.780 1.00 90.94 92 LEU A C 1
ATOM 734 O O . LEU A 1 92 ? 2.395 2.131 -13.517 1.00 90.94 92 LEU A O 1
ATOM 738 N N . LYS A 1 93 ? 4.526 2.726 -13.261 1.00 87.50 93 LYS A N 1
ATOM 739 C CA . LYS A 1 93 ? 4.810 2.880 -14.689 1.00 87.50 93 LYS A CA 1
ATOM 740 C C . LYS A 1 93 ? 6.076 2.123 -15.019 1.00 87.50 93 LYS A C 1
ATOM 742 O O . LYS A 1 93 ? 7.148 2.499 -14.534 1.00 87.50 93 LYS A O 1
ATOM 747 N N . ARG A 1 94 ? 5.958 1.137 -15.900 1.00 83.94 94 ARG A N 1
ATOM 748 C CA . ARG A 1 94 ? 7.073 0.338 -16.398 1.00 83.94 94 ARG A CA 1
ATOM 749 C C . ARG A 1 94 ? 7.329 0.684 -17.860 1.00 83.94 94 ARG A C 1
ATOM 751 O O . ARG A 1 94 ? 6.407 0.802 -18.668 1.00 83.94 94 ARG A O 1
ATOM 758 N N . LYS A 1 95 ? 8.594 0.944 -18.188 1.00 80.69 95 LYS A N 1
ATOM 759 C CA . LYS A 1 95 ? 9.025 1.255 -19.556 1.00 80.69 95 LYS A CA 1
ATOM 760 C C . LYS A 1 95 ? 10.314 0.511 -19.899 1.00 80.69 95 LYS A C 1
ATOM 762 O O . LYS A 1 95 ? 11.221 0.514 -19.062 1.00 80.69 95 LYS A O 1
ATOM 767 N N . PRO A 1 96 ? 10.440 -0.056 -21.108 1.00 74.44 96 PRO A N 1
ATOM 768 C CA . PRO A 1 96 ? 11.715 -0.565 -21.594 1.00 74.44 96 PRO A CA 1
ATOM 769 C C . PRO A 1 96 ? 12.707 0.588 -21.813 1.00 74.44 96 PRO A C 1
ATOM 771 O O . PRO A 1 96 ? 12.322 1.728 -22.092 1.00 74.44 96 PRO A O 1
ATOM 774 N N . THR A 1 97 ? 13.994 0.297 -21.653 1.00 67.00 97 THR A N 1
ATOM 775 C CA . THR A 1 97 ? 15.101 1.222 -21.941 1.00 67.00 97 THR A CA 1
ATOM 776 C C . THR A 1 97 ? 15.446 1.163 -23.436 1.00 67.00 97 THR A C 1
ATOM 778 O O . THR A 1 97 ? 15.146 0.175 -24.102 1.00 67.00 97 THR A O 1
ATOM 781 N N . GLU A 1 98 ? 16.060 2.224 -23.968 1.00 57.97 98 GLU A N 1
ATOM 782 C CA . GLU A 1 98 ? 16.223 2.526 -25.407 1.00 57.97 98 GLU A CA 1
ATOM 783 C C . GLU A 1 98 ? 16.753 1.382 -26.291 1.00 57.97 98 GLU A C 1
ATOM 785 O O . GLU A 1 98 ? 16.434 1.350 -27.474 1.00 57.97 98 GLU A O 1
ATOM 790 N N . VAL A 1 99 ? 17.469 0.400 -25.735 1.00 52.53 99 VAL A N 1
ATOM 791 C CA . VAL A 1 99 ? 17.982 -0.766 -26.479 1.00 52.53 99 VAL A CA 1
ATOM 792 C C . VAL A 1 99 ? 16.857 -1.661 -27.046 1.00 52.53 99 VAL A C 1
ATOM 794 O O . VAL A 1 99 ? 17.087 -2.358 -28.026 1.00 52.53 99 VAL A O 1
ATOM 797 N N . ILE A 1 100 ? 15.632 -1.614 -26.496 1.00 51.69 100 ILE A N 1
ATOM 798 C CA . ILE A 1 100 ? 14.472 -2.438 -26.933 1.00 51.69 100 ILE A CA 1
ATOM 799 C C . ILE A 1 100 ? 13.330 -1.595 -27.529 1.00 51.69 100 ILE A C 1
ATOM 801 O O . ILE A 1 100 ? 12.366 -2.126 -28.085 1.00 51.69 100 ILE A O 1
ATOM 805 N N . ALA A 1 101 ? 13.434 -0.265 -27.457 1.00 50.19 101 ALA A N 1
ATOM 806 C CA . ALA A 1 101 ? 12.362 0.646 -27.862 1.00 50.19 101 ALA A CA 1
ATOM 807 C C . ALA A 1 101 ? 11.996 0.547 -29.357 1.00 50.19 101 ALA A C 1
ATOM 809 O O . ALA A 1 101 ? 10.885 0.906 -29.727 1.00 50.19 101 ALA A O 1
ATOM 810 N N . SER A 1 102 ? 12.892 0.038 -30.211 1.00 47.84 102 SER A N 1
ATOM 811 C CA . SER A 1 102 ? 12.671 -0.073 -31.659 1.00 47.84 102 SER A CA 1
ATOM 812 C C . SER A 1 102 ? 11.876 -1.308 -32.103 1.00 47.84 102 SER A C 1
ATOM 814 O O . SER A 1 102 ? 11.447 -1.343 -33.254 1.00 47.84 102 SER A O 1
ATOM 816 N N . VAL A 1 103 ? 11.661 -2.304 -31.231 1.00 50.72 103 VAL A N 1
ATOM 817 C CA . VAL A 1 103 ? 10.965 -3.560 -31.596 1.00 50.72 103 VAL A CA 1
ATOM 818 C C . VAL A 1 103 ? 9.707 -3.799 -30.751 1.00 50.72 103 VAL A C 1
ATOM 820 O O . VAL A 1 103 ? 8.733 -4.348 -31.257 1.00 50.72 103 VAL A O 1
ATOM 823 N N . PHE A 1 104 ? 9.673 -3.333 -29.496 1.00 51.94 104 PHE A N 1
ATOM 824 C CA . PHE A 1 104 ? 8.530 -3.509 -28.594 1.00 51.94 104 PHE A CA 1
ATOM 825 C C . PHE A 1 104 ? 8.346 -2.272 -27.696 1.00 51.94 104 PHE A C 1
ATOM 827 O O . PHE A 1 104 ? 8.852 -2.216 -26.575 1.00 51.94 104 PHE A O 1
ATOM 834 N N . GLU A 1 105 ? 7.606 -1.257 -28.157 1.00 53.25 105 GLU A N 1
ATOM 835 C CA . GLU A 1 105 ? 7.192 -0.117 -27.318 1.00 53.25 105 GLU A CA 1
ATOM 836 C C . GLU A 1 105 ? 6.101 -0.528 -26.304 1.00 53.25 105 GLU A C 1
ATOM 838 O O . GLU A 1 105 ? 4.977 -0.044 -26.338 1.00 53.25 105 GLU A O 1
ATOM 843 N N . GLY A 1 106 ? 6.381 -1.460 -25.396 1.00 58.72 106 GLY A N 1
ATOM 844 C CA . GLY A 1 106 ? 5.435 -1.857 -24.350 1.00 58.72 106 GLY A CA 1
ATOM 845 C C . GLY A 1 106 ? 5.482 -0.893 -23.166 1.00 58.72 106 GLY A C 1
ATOM 846 O O . GLY A 1 106 ? 6.204 -1.144 -22.203 1.00 58.72 106 GLY A O 1
ATOM 847 N N . ARG A 1 107 ? 4.767 0.240 -23.212 1.00 67.44 107 ARG A N 1
ATOM 848 C CA . ARG A 1 107 ? 4.514 1.023 -21.989 1.00 67.44 107 ARG A CA 1
ATOM 849 C C . ARG A 1 107 ? 3.396 0.358 -21.202 1.00 67.44 107 ARG A C 1
ATOM 851 O O . ARG A 1 107 ? 2.282 0.235 -21.704 1.00 67.44 107 ARG A O 1
ATOM 858 N N . GLU A 1 108 ? 3.696 0.015 -19.959 1.00 80.38 108 GLU A N 1
ATOM 859 C CA . GLU A 1 108 ? 2.726 -0.534 -19.018 1.00 80.38 108 GLU A CA 1
ATOM 860 C C . GLU A 1 108 ? 2.494 0.474 -17.896 1.00 80.38 108 GLU A C 1
ATOM 862 O O . GLU A 1 108 ? 3.420 1.144 -17.406 1.00 80.38 108 GLU A O 1
ATOM 867 N N . LYS A 1 109 ? 1.227 0.636 -17.532 1.00 85.44 109 LYS A N 1
ATOM 868 C CA . LYS A 1 109 ? 0.818 1.472 -16.412 1.00 85.44 109 LYS A CA 1
ATOM 869 C C . LYS A 1 109 ? -0.187 0.695 -15.587 1.00 85.44 109 LYS A C 1
ATOM 871 O O . LYS A 1 109 ? -1.290 0.443 -16.062 1.00 85.44 109 LYS A O 1
ATOM 876 N N . ASP A 1 110 ? 0.181 0.473 -14.339 1.00 87.88 110 ASP A N 1
ATOM 877 C CA . ASP A 1 110 ? -0.674 -0.165 -13.357 1.00 87.88 110 ASP A CA 1
ATOM 878 C C . ASP A 1 110 ? -1.139 0.890 -12.361 1.00 87.88 110 ASP A C 1
ATOM 880 O O . ASP A 1 110 ? -0.368 1.751 -11.916 1.00 87.88 110 ASP A O 1
ATOM 884 N N . ILE A 1 111 ? -2.427 0.863 -12.059 1.00 88.19 111 ILE A N 1
ATOM 885 C CA . ILE A 1 111 ? -3.038 1.671 -11.017 1.00 88.19 111 ILE A CA 1
ATOM 886 C C . ILE A 1 111 ? -3.684 0.698 -10.049 1.00 88.19 111 ILE A C 1
ATOM 888 O O . ILE A 1 111 ? -4.588 -0.043 -10.425 1.00 88.19 111 ILE A O 1
ATOM 892 N N . THR A 1 112 ? -3.247 0.746 -8.801 1.00 92.75 112 THR A N 1
ATOM 893 C CA . THR A 1 112 ? -3.867 -0.000 -7.714 1.00 92.75 112 THR A CA 1
ATOM 894 C C . THR A 1 112 ? -4.449 1.002 -6.738 1.00 92.75 112 THR A C 1
ATOM 896 O O . THR A 1 112 ? -3.815 2.001 -6.408 1.00 92.75 112 THR A O 1
ATOM 899 N N . SER A 1 113 ? -5.666 0.774 -6.273 1.00 93.25 113 SER A N 1
ATOM 900 C CA . SER A 1 113 ? -6.229 1.534 -5.161 1.00 93.25 113 SER A CA 1
ATOM 901 C C . SER A 1 113 ? -6.935 0.594 -4.214 1.00 93.25 113 SER A C 1
ATOM 903 O O . SER A 1 113 ? -7.651 -0.302 -4.649 1.00 93.25 113 SER A O 1
ATOM 905 N N . ASP A 1 114 ? -6.730 0.794 -2.926 1.00 94.00 114 ASP A N 1
ATOM 906 C CA . ASP A 1 114 ? -7.286 -0.053 -1.893 1.00 94.00 114 ASP A CA 1
ATOM 907 C C . ASP A 1 114 ? -7.876 0.784 -0.764 1.00 94.00 114 ASP A C 1
ATOM 909 O O . ASP A 1 114 ? -7.500 1.930 -0.512 1.00 94.00 114 ASP A O 1
ATOM 913 N N . GLY A 1 115 ? -8.854 0.197 -0.096 1.00 94.50 115 GLY A N 1
ATOM 914 C CA . GLY A 1 115 ? -9.476 0.765 1.078 1.00 94.50 115 GLY A CA 1
ATOM 915 C C . GLY A 1 115 ? -9.811 -0.333 2.063 1.00 94.50 115 GLY A C 1
ATOM 916 O O . GLY A 1 115 ? -10.259 -1.412 1.678 1.00 94.50 115 GLY A O 1
ATOM 917 N N . SER A 1 116 ? -9.623 -0.064 3.345 1.00 95.38 116 SER A N 1
ATOM 918 C CA . SER A 1 116 ? -10.031 -0.963 4.407 1.00 95.38 116 SE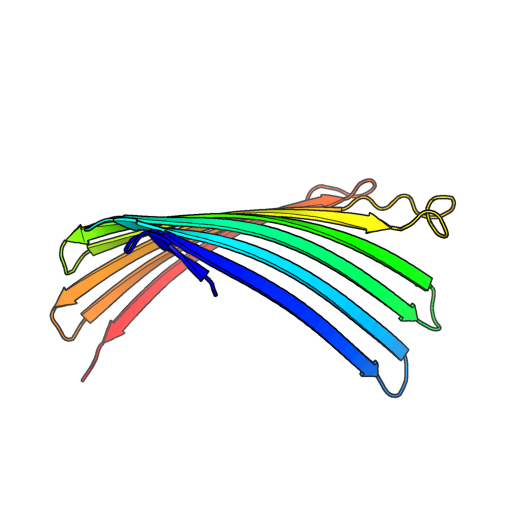R A CA 1
ATOM 919 C C . SER A 1 116 ? -10.689 -0.234 5.564 1.00 95.38 116 SER A C 1
ATOM 921 O O . SER A 1 116 ? -10.449 0.947 5.831 1.00 95.38 116 SER A O 1
ATOM 923 N N . ILE A 1 117 ? -11.557 -0.963 6.253 1.00 96.50 117 ILE A N 1
ATOM 924 C CA . ILE A 1 117 ? -12.166 -0.563 7.512 1.00 96.50 117 ILE A CA 1
ATOM 925 C C . ILE A 1 117 ? -11.928 -1.702 8.486 1.00 96.50 117 ILE A C 1
ATOM 927 O O . ILE A 1 117 ? -12.357 -2.830 8.243 1.00 96.50 117 ILE A O 1
ATOM 931 N N . ILE A 1 118 ? -11.265 -1.390 9.594 1.00 95.69 118 ILE A N 1
ATOM 932 C CA . ILE A 1 118 ? -10.975 -2.341 10.658 1.00 95.69 118 ILE A CA 1
ATOM 933 C C . ILE A 1 118 ? -11.754 -1.908 11.892 1.00 95.69 118 ILE A C 1
ATOM 935 O O . ILE A 1 118 ? -11.611 -0.783 12.379 1.00 95.69 118 ILE A O 1
ATOM 939 N N . TRP A 1 119 ? -12.575 -2.819 12.408 1.00 95.88 119 TRP A N 1
ATOM 940 C CA . TRP A 1 119 ? -13.378 -2.605 13.598 1.00 95.88 119 TRP A CA 1
ATOM 941 C C . TRP A 1 119 ? -13.144 -3.696 14.640 1.00 95.88 119 TRP A C 1
ATOM 943 O O . TRP A 1 119 ? -13.542 -4.845 14.483 1.00 95.88 119 TRP A O 1
ATOM 953 N N . HIS A 1 120 ? -12.551 -3.302 15.757 1.00 94.38 120 HIS A N 1
ATOM 954 C CA . HIS A 1 120 ? -12.454 -4.092 16.973 1.00 94.38 120 HIS A CA 1
ATOM 955 C C . HIS A 1 120 ? -13.748 -3.921 17.769 1.00 94.38 120 HIS A C 1
ATOM 957 O O . HIS A 1 120 ? -13.915 -2.957 18.522 1.00 94.38 120 HIS A O 1
ATOM 963 N N . PHE A 1 121 ? -14.696 -4.835 17.588 1.00 88.81 121 PHE A N 1
ATOM 964 C CA . PHE A 1 121 ? -15.978 -4.769 18.287 1.00 88.81 121 PHE A CA 1
ATOM 965 C C . PHE A 1 121 ? -15.777 -4.887 19.804 1.00 88.81 121 PHE A C 1
ATOM 967 O O . PHE A 1 121 ? -16.348 -4.134 20.593 1.00 88.81 121 PHE A O 1
ATOM 974 N N . ASN A 1 122 ? -14.903 -5.810 20.209 1.00 90.00 122 ASN A N 1
ATOM 975 C CA . ASN A 1 122 ? -14.413 -5.979 21.572 1.00 90.00 122 ASN A CA 1
ATOM 976 C C . ASN A 1 122 ? -13.003 -6.606 21.532 1.00 90.00 122 ASN A C 1
ATOM 978 O O . ASN A 1 122 ? -12.410 -6.738 20.466 1.00 90.00 122 ASN A O 1
ATOM 982 N N . ARG A 1 123 ? -12.459 -7.010 22.687 1.00 88.25 123 ARG A N 1
ATOM 983 C CA . ARG A 1 123 ? -11.121 -7.632 22.775 1.00 88.25 123 ARG A CA 1
ATOM 984 C C . ARG A 1 123 ? -10.994 -9.009 22.101 1.00 88.25 123 ARG A C 1
ATOM 986 O O . ARG A 1 123 ? -9.890 -9.530 22.036 1.00 88.25 123 ARG A O 1
ATOM 993 N N . TYR A 1 124 ? -12.105 -9.599 21.669 1.00 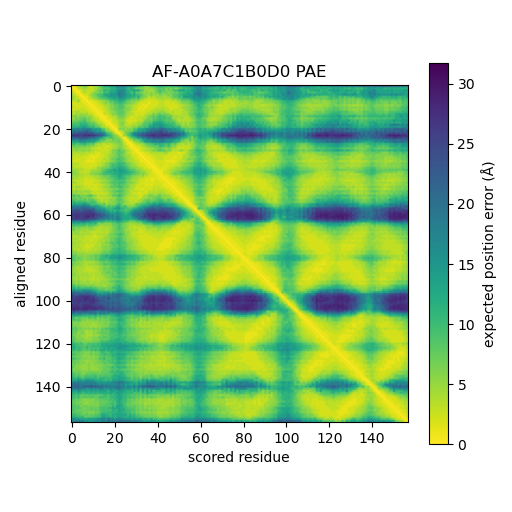93.69 124 TYR A N 1
ATOM 994 C CA . TYR A 1 124 ? -12.178 -10.945 21.104 1.00 93.69 124 TYR A CA 1
ATOM 995 C C . TYR A 1 124 ? -12.563 -10.959 19.631 1.00 93.69 124 TYR A C 1
ATOM 997 O O . TYR A 1 124 ? -12.264 -11.932 18.959 1.00 93.69 124 TYR A O 1
ATOM 1005 N N . VAL A 1 125 ? -13.250 -9.926 19.137 1.00 94.69 125 VAL A N 1
ATOM 1006 C CA . VAL A 1 125 ? -13.825 -9.912 17.789 1.00 94.69 125 VAL A CA 1
ATOM 1007 C C . VAL A 1 125 ? -13.309 -8.711 17.010 1.00 94.69 125 VAL A C 1
ATOM 1009 O O . VAL A 1 125 ? -13.605 -7.563 17.361 1.00 94.69 125 VAL A O 1
ATOM 1012 N N . THR A 1 126 ? -12.616 -8.999 15.911 1.00 95.56 126 THR A N 1
ATOM 1013 C CA . THR A 1 126 ? -12.158 -8.013 14.929 1.00 95.56 126 THR A CA 1
ATOM 1014 C C . THR A 1 126 ? -12.847 -8.274 13.600 1.00 95.56 126 THR A C 1
ATOM 1016 O O . THR A 1 126 ? -12.832 -9.386 13.084 1.00 95.56 126 THR A O 1
ATOM 1019 N N . MET A 1 127 ? -13.460 -7.241 13.035 1.00 96.31 127 MET A N 1
ATOM 1020 C CA . MET A 1 127 ? -14.041 -7.258 11.698 1.00 96.31 127 MET A CA 1
ATOM 1021 C C . MET A 1 127 ? -13.173 -6.425 10.766 1.00 96.31 127 MET A C 1
ATOM 1023 O O . MET A 1 127 ? -12.729 -5.337 11.134 1.00 96.31 127 MET A O 1
ATOM 1027 N N . ASN A 1 128 ? -12.962 -6.916 9.553 1.00 95.69 128 ASN A N 1
ATOM 1028 C CA . ASN A 1 128 ? -12.223 -6.209 8.522 1.00 95.69 128 ASN A CA 1
ATOM 1029 C C . ASN A 1 128 ? -12.991 -6.281 7.202 1.00 95.69 128 ASN A C 1
ATOM 1031 O O . ASN A 1 128 ? -13.364 -7.360 6.744 1.00 95.69 128 ASN A O 1
ATOM 1035 N N . ALA A 1 129 ? -13.222 -5.125 6.594 1.00 95.56 129 ALA A N 1
ATOM 1036 C CA . ALA A 1 129 ? -13.759 -5.011 5.249 1.00 95.56 129 ALA A CA 1
ATOM 1037 C C . ALA A 1 129 ? -12.703 -4.349 4.371 1.00 95.56 129 ALA A C 1
ATOM 1039 O O . ALA A 1 129 ? -12.248 -3.255 4.696 1.00 95.56 129 ALA A O 1
ATOM 1040 N N . THR A 1 130 ? -12.330 -4.989 3.266 1.00 95.88 130 THR A N 1
ATOM 1041 C CA . THR A 1 130 ? -11.352 -4.454 2.320 1.00 95.88 130 THR A CA 1
ATOM 1042 C C . THR A 1 130 ? -11.908 -4.427 0.905 1.00 95.88 130 THR A C 1
ATOM 1044 O O . THR A 1 130 ? -12.632 -5.324 0.467 1.00 95.88 130 THR A O 1
ATOM 1047 N N . TYR A 1 131 ? -11.505 -3.403 0.176 1.00 95.56 131 TYR A N 1
ATOM 1048 C CA . TYR A 1 131 ? -11.733 -3.214 -1.241 1.00 95.56 131 TYR A CA 1
ATOM 1049 C C . TYR A 1 131 ? -10.386 -2.974 -1.912 1.00 95.56 131 TYR A C 1
ATOM 1051 O O . TYR A 1 131 ? -9.570 -2.224 -1.388 1.00 95.56 131 TYR A O 1
ATOM 1059 N N . GLU A 1 132 ? -10.164 -3.600 -3.057 1.00 94.94 132 GLU A N 1
ATOM 1060 C CA . GLU A 1 132 ? -8.997 -3.381 -3.902 1.00 94.94 132 GLU A CA 1
ATOM 1061 C C . GLU A 1 132 ? -9.470 -3.264 -5.354 1.00 94.94 132 GLU A C 1
ATOM 1063 O O . GLU A 1 132 ? -10.295 -4.048 -5.825 1.00 94.94 132 GLU A O 1
ATOM 1068 N N . HIS A 1 133 ? -8.953 -2.268 -6.055 1.00 92.94 133 HIS A N 1
ATOM 1069 C CA . HIS A 1 133 ? -9.187 -2.010 -7.463 1.00 92.94 133 HIS A CA 1
ATOM 1070 C C . HIS A 1 133 ? -7.850 -2.012 -8.183 1.00 92.94 133 HIS A C 1
ATOM 1072 O O . HIS A 1 133 ? -6.957 -1.250 -7.808 1.00 92.94 133 HIS A O 1
ATOM 1078 N N . LEU A 1 134 ? -7.739 -2.837 -9.218 1.00 91.94 134 LEU A N 1
ATOM 1079 C CA . LEU A 1 134 ? -6.569 -2.908 -10.080 1.00 91.94 134 LEU A CA 1
ATOM 1080 C C . LEU A 1 134 ? -6.968 -2.528 -11.503 1.00 91.94 134 LEU A C 1
ATOM 1082 O O . LEU A 1 134 ? -7.940 -3.051 -12.051 1.00 91.94 134 LEU A O 1
ATOM 1086 N N . GLU A 1 135 ? -6.198 -1.636 -12.111 1.00 91.19 135 GLU A N 1
ATOM 1087 C CA . GLU A 1 135 ? -6.312 -1.267 -13.515 1.00 91.19 135 GLU A CA 1
ATOM 1088 C C . GLU A 1 135 ? -4.942 -1.397 -14.182 1.00 91.19 135 GLU A C 1
ATOM 1090 O O . GLU A 1 135 ? -3.993 -0.696 -13.828 1.00 91.19 135 GLU A O 1
ATOM 1095 N N . HIS A 1 136 ? -4.857 -2.289 -15.167 1.00 86.06 136 HIS A N 1
ATOM 1096 C CA . HIS A 1 136 ? -3.661 -2.555 -15.956 1.00 86.06 136 HIS A CA 1
ATOM 1097 C C . HIS A 1 136 ? -3.857 -2.018 -17.370 1.00 86.06 136 HIS A C 1
ATOM 1099 O O . HIS A 1 136 ? -4.713 -2.495 -18.121 1.00 86.06 136 HIS A O 1
ATOM 1105 N N . HIS A 1 137 ? -3.054 -1.026 -17.746 1.00 82.62 137 HIS A N 1
ATOM 1106 C CA . HIS A 1 137 ? -3.033 -0.484 -19.097 1.00 82.62 137 HIS A CA 1
ATOM 1107 C C . HIS A 1 137 ? -1.818 -0.994 -19.865 1.00 82.62 137 HIS A C 1
ATOM 1109 O O . HIS A 1 137 ? -0.675 -0.659 -19.538 1.00 82.62 137 HIS A O 1
ATOM 1115 N N . TYR A 1 138 ? -2.092 -1.705 -20.954 1.00 74.62 138 TYR A N 1
ATOM 1116 C CA . TYR A 1 138 ? -1.107 -2.093 -21.954 1.00 74.62 138 TYR A CA 1
ATOM 1117 C C . TYR A 1 138 ? -1.159 -1.134 -23.148 1.00 74.62 138 TYR A C 1
ATOM 1119 O O . TYR A 1 138 ? -2.226 -0.668 -23.537 1.00 74.62 138 TYR A O 1
ATOM 1127 N N . GLN A 1 139 ? -0.011 -0.841 -23.763 1.00 66.12 139 GLN A N 1
ATOM 1128 C CA . GLN A 1 139 ? 0.040 0.054 -24.929 1.00 66.12 139 GLN A CA 1
ATOM 1129 C C . GLN A 1 139 ? -0.634 -0.535 -26.186 1.00 66.12 139 GLN A C 1
ATOM 1131 O O . GLN A 1 139 ? -1.141 0.226 -27.006 1.00 66.12 139 GLN A O 1
ATOM 1136 N N . PHE A 1 140 ? -0.651 -1.865 -26.337 1.00 66.38 140 PHE A N 1
ATOM 1137 C CA . PHE A 1 140 ? -1.152 -2.558 -27.537 1.00 66.38 140 PHE A CA 1
ATOM 1138 C C . PHE A 1 140 ? -2.222 -3.625 -27.253 1.00 66.38 140 PHE A C 1
ATOM 1140 O O . PHE A 1 140 ? -2.648 -4.315 -28.176 1.00 66.38 140 PHE A O 1
ATOM 1147 N N . LEU A 1 141 ? -2.635 -3.783 -25.994 1.00 67.69 141 LEU A N 1
ATOM 1148 C CA . LEU A 1 141 ? -3.682 -4.718 -25.574 1.00 67.69 141 LEU A CA 1
ATOM 1149 C C . LEU A 1 141 ? -4.780 -3.956 -24.830 1.00 67.69 141 LEU A C 1
ATOM 1151 O O . LEU A 1 141 ? -4.590 -2.806 -24.427 1.00 67.69 141 LEU A O 1
ATOM 1155 N N . ASP A 1 142 ? -5.919 -4.614 -24.639 1.00 76.81 142 ASP A N 1
ATOM 1156 C CA . ASP A 1 142 ? -7.025 -4.053 -23.873 1.00 76.81 142 ASP A CA 1
ATOM 1157 C C . ASP A 1 142 ? -6.623 -3.738 -22.426 1.00 76.81 142 ASP A C 1
ATOM 1159 O O . ASP A 1 142 ? -5.741 -4.360 -21.831 1.00 76.81 142 ASP A O 1
ATOM 1163 N N . THR A 1 143 ? -7.298 -2.745 -21.847 1.00 81.00 143 THR A N 1
ATOM 1164 C CA . THR A 1 143 ? -7.156 -2.426 -20.424 1.00 81.00 143 THR A CA 1
ATOM 1165 C C . THR A 1 143 ? -7.869 -3.491 -19.599 1.00 81.00 143 THR A C 1
ATOM 1167 O O . THR A 1 143 ? -9.065 -3.720 -19.785 1.00 81.00 143 THR A O 1
ATOM 1170 N N . ILE A 1 144 ? -7.157 -4.105 -18.657 1.00 85.31 144 ILE A N 1
ATOM 1171 C CA . ILE A 1 144 ? -7.732 -5.074 -17.723 1.00 85.31 144 ILE A CA 1
ATOM 1172 C C . ILE A 1 144 ? -8.094 -4.341 -16.435 1.00 85.31 144 ILE A C 1
ATOM 1174 O O . ILE A 1 144 ? -7.296 -3.571 -15.905 1.00 85.31 144 ILE A O 1
ATOM 1178 N N . ARG A 1 145 ? -9.307 -4.579 -15.933 1.00 90.12 145 ARG A N 1
ATOM 1179 C CA . ARG A 1 145 ? -9.797 -4.018 -14.671 1.00 90.12 145 ARG A CA 1
ATOM 1180 C C . ARG A 1 145 ? -10.286 -5.129 -13.766 1.00 90.12 145 ARG A C 1
ATOM 1182 O O . ARG A 1 145 ? -11.044 -5.990 -14.208 1.00 90.12 145 ARG A O 1
ATOM 1189 N N . GLU A 1 146 ? -9.912 -5.062 -12.500 1.00 92.88 146 GLU A N 1
ATOM 1190 C CA . GLU A 1 146 ? -10.313 -6.027 -11.488 1.00 92.88 146 GLU A CA 1
ATOM 1191 C C . GLU A 1 146 ? -10.775 -5.304 -10.220 1.00 92.88 146 GLU A C 1
ATOM 1193 O O . GLU A 1 146 ? -10.131 -4.368 -9.751 1.00 92.88 146 GLU A O 1
ATOM 1198 N N . ASN A 1 147 ? -11.906 -5.743 -9.665 1.00 93.75 147 ASN A N 1
ATOM 1199 C CA . ASN A 1 147 ? -12.411 -5.279 -8.376 1.00 93.75 147 ASN A CA 1
ATOM 1200 C C . ASN A 1 147 ? -12.465 -6.467 -7.424 1.00 93.75 147 ASN A C 1
ATOM 1202 O O . ASN A 1 147 ? -13.121 -7.469 -7.714 1.00 93.75 147 ASN A O 1
ATOM 1206 N N . ARG A 1 148 ? -11.813 -6.340 -6.274 1.00 95.25 148 ARG A N 1
ATOM 1207 C CA . ARG A 1 148 ? -11.763 -7.365 -5.238 1.00 95.25 148 ARG A CA 1
ATOM 1208 C C . ARG A 1 148 ? -12.385 -6.820 -3.968 1.00 95.25 148 ARG A C 1
ATOM 1210 O O . ARG A 1 148 ? -12.030 -5.749 -3.485 1.00 95.25 148 ARG A O 1
ATOM 1217 N N . TYR A 1 149 ? -13.301 -7.595 -3.408 1.00 95.25 149 TYR A N 1
ATOM 1218 C CA . TYR A 1 149 ? -13.977 -7.287 -2.155 1.00 95.25 149 TYR A CA 1
ATOM 1219 C C . TYR A 1 149 ? -13.712 -8.432 -1.189 1.00 95.25 149 TYR A C 1
ATOM 1221 O O . TYR A 1 149 ? -13.867 -9.600 -1.551 1.00 95.25 149 TYR A O 1
ATOM 1229 N N . ARG A 1 150 ? -13.313 -8.116 0.041 1.00 95.00 150 ARG A N 1
ATOM 1230 C CA . ARG A 1 150 ? -13.094 -9.115 1.086 1.00 95.00 150 ARG A CA 1
ATOM 1231 C C . ARG A 1 150 ? -13.698 -8.629 2.390 1.00 95.00 150 ARG A C 1
ATOM 1233 O O . ARG A 1 150 ? -13.571 -7.467 2.759 1.00 95.00 150 ARG A O 1
ATOM 1240 N N . PHE A 1 151 ? -14.331 -9.553 3.093 1.00 95.56 151 PHE A N 1
ATOM 1241 C CA . PHE A 1 151 ? -14.790 -9.359 4.455 1.00 95.56 151 PHE A CA 1
ATOM 1242 C C . PHE A 1 151 ? -14.247 -10.505 5.302 1.00 95.56 151 PHE A C 1
ATOM 1244 O O . PHE A 1 151 ? -14.364 -11.666 4.907 1.00 95.56 151 PHE A O 1
ATOM 1251 N N . SER A 1 152 ? -13.634 -10.190 6.436 1.00 95.00 152 SER A N 1
ATOM 1252 C CA . SER A 1 152 ? -13.156 -11.181 7.393 1.00 95.00 152 SER A CA 1
ATOM 1253 C C . SER A 1 152 ? -13.583 -10.826 8.810 1.00 95.00 152 SER A C 1
ATOM 1255 O O . SER A 1 152 ? -13.726 -9.658 9.177 1.00 95.00 152 SER A O 1
ATOM 1257 N N . VAL A 1 153 ? -13.797 -11.870 9.606 1.00 95.00 153 VAL A N 1
ATOM 1258 C CA . VAL A 1 153 ? -14.061 -11.775 11.038 1.00 95.00 153 VAL A CA 1
ATOM 1259 C C . VAL A 1 153 ? -13.069 -12.688 11.734 1.00 95.00 153 VAL A C 1
ATOM 1261 O O . VAL A 1 153 ? -13.015 -13.882 11.449 1.00 95.00 153 VAL A O 1
ATOM 1264 N N . GLU A 1 154 ? -12.285 -12.118 12.632 1.00 94.75 154 GLU A N 1
ATOM 1265 C CA . GLU A 1 154 ? -11.326 -12.835 13.459 1.00 94.75 154 GLU A CA 1
ATOM 1266 C C . GLU A 1 154 ? -11.869 -12.910 14.886 1.00 94.75 154 GLU A C 1
ATOM 1268 O O . GLU A 1 154 ? -12.302 -11.899 15.447 1.00 94.75 154 GLU A O 1
ATOM 1273 N N . VAL A 1 155 ? -11.869 -14.120 15.455 1.00 93.75 155 VAL A N 1
ATOM 1274 C CA . VAL A 1 155 ? -12.338 -14.398 16.817 1.00 93.75 155 VAL A CA 1
ATOM 1275 C C . VAL A 1 155 ? -11.195 -15.009 17.620 1.00 93.75 155 VAL A C 1
ATOM 1277 O O . VAL A 1 155 ? -10.703 -16.085 17.283 1.00 93.75 155 VAL A O 1
ATOM 1280 N N . LEU A 1 156 ? -10.775 -14.319 18.678 1.00 89.75 156 LEU A N 1
ATOM 1281 C CA . LEU A 1 156 ? -9.822 -14.825 19.662 1.00 89.75 156 LEU A CA 1
ATOM 1282 C C . LEU A 1 156 ? -10.587 -15.586 20.749 1.00 89.75 156 LEU A C 1
ATOM 1284 O O . LEU A 1 156 ? -11.514 -15.035 21.348 1.00 89.75 156 LEU A O 1
ATOM 1288 N N . TYR A 1 157 ? -10.188 -16.836 20.983 1.00 74.19 157 TYR A N 1
ATOM 1289 C CA . TYR A 1 157 ? -10.746 -17.726 22.005 1.00 74.19 157 TYR A CA 1
ATOM 1290 C C . TYR A 1 157 ? -9.844 -17.793 23.236 1.00 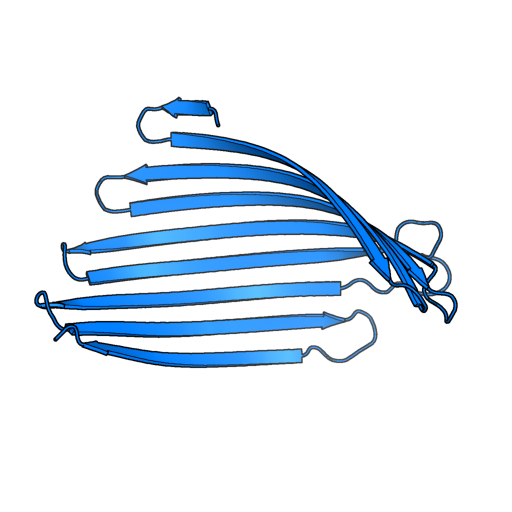74.19 157 TYR A C 1
ATOM 1292 O O . TYR A 1 157 ? -8.608 -17.868 23.052 1.00 74.19 157 TYR A O 1
#

Mean predicted aligned error: 8.58 Å

Nearest PDB structures (foldseek):
  1bxw-assembly1_A  TM=4.717E-01  e=8.889E-03  Escherichia coli BL21(DE3)
  1p4t-assembly1_A  TM=3.559E-01  e=8.413E-02  Neisseria meningitidis
  6z8s-assembly2_B  TM=4.979E-01  e=3.206E-01  Pseudomonas aeruginosa PAO1
  8bo2-assembly1_A  TM=4.594E-01  e=1.158E+00  Escherichia coli K-12
  3qq2-assembly2_C  TM=4.321E-01  e=1.158E+00  Bordetella pertussis